Protein AF-A0A821YAV3-F1 (afdb_monomer_lite)

Secondary structure (DSSP, 8-state):
----EE---SS--EEEE-SS----B-TTSSBS-S----SEEEEEEEEEE-SS-EEEEEEESS-SS--EEEEEEEEEETTEEEEEEESSSS--TT--TT--SGGGTEEEEEEEE--GGGS---------S--TT----S--------------HHHHHHHHHHHHHH-

pLDDT: mean 75.92, std 14.51, range [42.0, 94.69]

Radius of gyration: 27.32 Å; chains: 1; bounding box: 68×68×50 Å

Sequence (167 aa):
MVSQWTICGDQTKSMFADREYCRQLDPYGTPIGVYEQPDYIYQCAGYWREDSRSYLITYDRDDPYINFKCWVYERIDLFKIYLSRSAGSFCGFNQTSQSYEAQDGADLKIELDEAERIHDDCPIRYDDGKNPWQIVDEFLFYYASARQIMPSLFLYIFLIILFLIFF

Foldseek 3Di:
DDWDWDDDDPPDQKIFGAPDFDFCADPVRHGPDPDGDGPFIWGWPDWDDDPVWIKTWTAGPPDPPARIKIWIKDDPDPFKIKIFIFPHNDQFPQDHSPDCDVVSRTPDMDIGGHPVPPPPPDDPPDDPCPDVPDDDDDDDDPPPPPDPPPPPVVVVVVVVVVVVVVD

Structure (mmCIF, N/CA/C/O backbone):
data_AF-A0A821YAV3-F1
#
_entry.id   AF-A0A821YAV3-F1
#
loop_
_atom_site.group_PDB
_atom_site.id
_atom_site.type_symbol
_atom_site.label_atom_id
_atom_site.label_alt_id
_atom_site.label_comp_id
_atom_site.label_asym_id
_atom_site.label_entity_id
_atom_site.label_seq_id
_atom_site.pdbx_PDB_ins_code
_atom_site.Cartn_x
_atom_site.Cartn_y
_atom_site.Cartn_z
_atom_site.occupancy
_atom_site.B_iso_or_equiv
_atom_site.auth_seq_id
_atom_site.auth_comp_id
_atom_site.auth_asym_id
_atom_site.auth_atom_id
_atom_site.pdbx_PDB_model_num
ATOM 1 N N . MET A 1 1 ? 10.852 -7.479 -13.284 1.00 42.00 1 MET A N 1
ATOM 2 C CA . MET A 1 1 ? 9.393 -7.652 -13.152 1.00 42.00 1 MET A CA 1
ATOM 3 C C . MET A 1 1 ? 8.839 -6.336 -12.655 1.00 42.00 1 MET A C 1
ATOM 5 O O . MET A 1 1 ? 9.424 -5.775 -11.740 1.00 42.00 1 MET A O 1
ATOM 9 N N . VAL A 1 2 ? 7.823 -5.803 -13.327 1.00 53.97 2 VAL A N 1
ATOM 10 C CA . VAL A 1 2 ? 7.137 -4.564 -12.937 1.00 53.97 2 VAL A CA 1
ATOM 11 C C . VAL A 1 2 ? 5.750 -5.001 -12.491 1.00 53.97 2 VAL A C 1
ATOM 13 O O . VAL A 1 2 ? 5.094 -5.718 -13.238 1.00 53.97 2 VAL A O 1
ATOM 16 N N . SER A 1 3 ? 5.343 -4.672 -11.271 1.00 53.88 3 SER A N 1
ATOM 17 C CA . SER A 1 3 ? 3.960 -4.845 -10.828 1.00 53.88 3 SER A CA 1
ATOM 18 C C . SER A 1 3 ? 3.151 -3.631 -11.282 1.00 53.88 3 SER A C 1
ATOM 20 O O . SER A 1 3 ? 3.655 -2.506 -11.280 1.00 53.88 3 SER A O 1
ATOM 22 N N . GLN A 1 4 ? 1.908 -3.850 -11.708 1.00 61.16 4 GLN A N 1
ATOM 23 C CA . GLN A 1 4 ? 1.009 -2.774 -12.116 1.00 61.16 4 GLN A CA 1
ATOM 24 C C . GLN A 1 4 ? -0.171 -2.707 -11.152 1.00 61.16 4 GLN A C 1
ATOM 26 O O . GLN A 1 4 ? -0.830 -3.707 -10.875 1.00 61.16 4 GLN A O 1
ATOM 31 N N . TRP A 1 5 ? -0.440 -1.499 -10.662 1.00 67.25 5 TRP A N 1
ATOM 32 C CA . TRP A 1 5 ? -1.607 -1.191 -9.849 1.00 67.25 5 TRP A CA 1
ATOM 33 C C . TRP A 1 5 ? -2.440 -0.134 -10.559 1.00 67.25 5 TRP A C 1
ATOM 35 O O . TRP A 1 5 ? -1.924 0.908 -10.960 1.00 67.25 5 TRP A O 1
ATOM 45 N N . THR A 1 6 ? -3.731 -0.389 -10.744 1.00 66.81 6 THR A N 1
ATOM 46 C CA . THR A 1 6 ? -4.653 0.581 -11.351 1.00 66.81 6 THR A CA 1
ATOM 47 C C . THR A 1 6 ? -5.817 0.799 -10.405 1.00 66.81 6 THR A C 1
ATOM 49 O O . THR A 1 6 ? -6.474 -0.160 -10.003 1.00 66.81 6 THR A O 1
ATOM 52 N N . ILE A 1 7 ? -6.036 2.055 -10.011 1.00 68.12 7 ILE A N 1
ATOM 53 C CA . ILE A 1 7 ? -7.021 2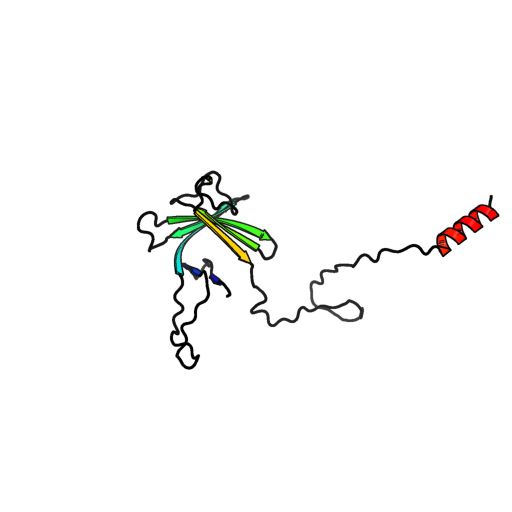.420 -8.995 1.00 68.12 7 ILE A CA 1
ATOM 54 C C . ILE A 1 7 ? -8.362 2.822 -9.611 1.00 68.12 7 ILE A C 1
ATOM 56 O O . ILE A 1 7 ? -8.473 3.185 -10.785 1.00 68.12 7 ILE A O 1
ATOM 60 N N . CYS A 1 8 ? -9.380 2.768 -8.762 1.00 63.91 8 CYS A N 1
ATOM 61 C CA . CYS A 1 8 ? -10.712 3.285 -9.004 1.00 63.91 8 CYS A CA 1
ATOM 62 C C . CYS A 1 8 ? -10.665 4.769 -9.400 1.00 63.91 8 CYS A C 1
ATOM 64 O O . CYS A 1 8 ? -10.237 5.604 -8.603 1.00 63.91 8 CYS A O 1
ATOM 66 N N . GLY A 1 9 ? -11.128 5.097 -10.601 1.00 62.41 9 GLY A N 1
ATOM 67 C CA . GLY A 1 9 ? -11.425 6.463 -11.031 1.00 62.41 9 GLY A CA 1
ATOM 68 C C . GLY A 1 9 ? -12.926 6.646 -11.247 1.00 62.41 9 GLY A C 1
ATOM 69 O O . GLY A 1 9 ? -13.706 5.708 -11.086 1.00 62.41 9 GLY A O 1
ATOM 70 N N . ASP A 1 10 ? -13.350 7.831 -11.688 1.00 59.81 10 ASP A N 1
ATOM 71 C CA . ASP A 1 10 ? -14.774 8.094 -11.970 1.00 59.81 10 ASP A CA 1
ATOM 72 C C . ASP A 1 10 ? -15.345 7.163 -13.056 1.00 59.81 10 ASP A C 1
ATOM 74 O O . ASP A 1 10 ? -16.536 6.847 -13.070 1.00 59.81 10 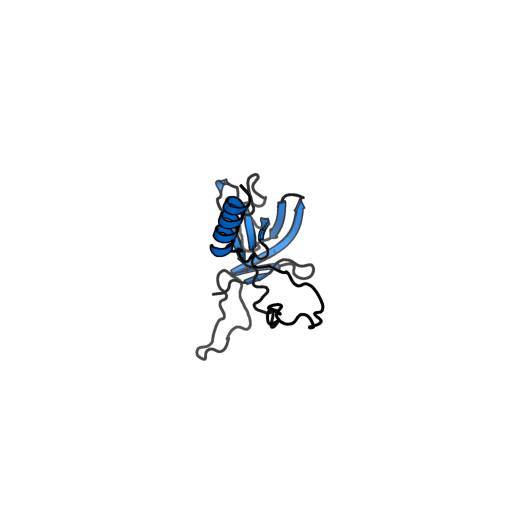ASP A O 1
ATOM 78 N N . GLN A 1 11 ? -14.482 6.700 -13.967 1.00 56.06 11 GLN A N 1
ATOM 79 C CA . GLN A 1 11 ? -14.843 5.809 -15.072 1.00 56.06 11 GLN A CA 1
ATOM 80 C C . GLN A 1 11 ? -14.528 4.332 -14.787 1.00 56.06 11 GLN A C 1
ATOM 82 O O . GLN A 1 11 ? -15.240 3.449 -15.267 1.00 56.06 11 GLN A O 1
ATOM 87 N N . THR A 1 12 ? -13.488 4.042 -14.000 1.00 60.91 12 THR A N 1
ATOM 88 C CA . THR A 1 12 ? -13.037 2.679 -13.690 1.00 60.91 12 THR A CA 1
ATOM 89 C C . THR A 1 12 ? -13.529 2.257 -12.310 1.00 60.91 12 THR A C 1
ATOM 91 O O . THR A 1 12 ? -13.035 2.699 -11.280 1.00 60.91 12 THR A O 1
ATOM 94 N N . LYS A 1 13 ? -14.509 1.347 -12.278 1.00 75.25 13 LYS A N 1
ATOM 95 C CA . LYS A 1 13 ? -15.062 0.785 -11.030 1.00 75.25 13 LYS A CA 1
ATOM 96 C C . LYS A 1 13 ? -14.345 -0.481 -10.566 1.00 75.25 13 LYS A C 1
ATOM 98 O O . LYS A 1 13 ? -14.895 -1.230 -9.762 1.00 75.25 13 LYS A O 1
ATOM 103 N N . SER A 1 14 ? -13.164 -0.760 -11.097 1.00 80.62 14 SER A N 1
ATOM 104 C CA . SER A 1 14 ? -12.379 -1.940 -10.756 1.00 80.62 14 SER A CA 1
ATOM 105 C C . SER A 1 14 ? -10.934 -1.559 -10.499 1.00 80.62 14 SER A C 1
ATOM 107 O O . SER A 1 14 ? 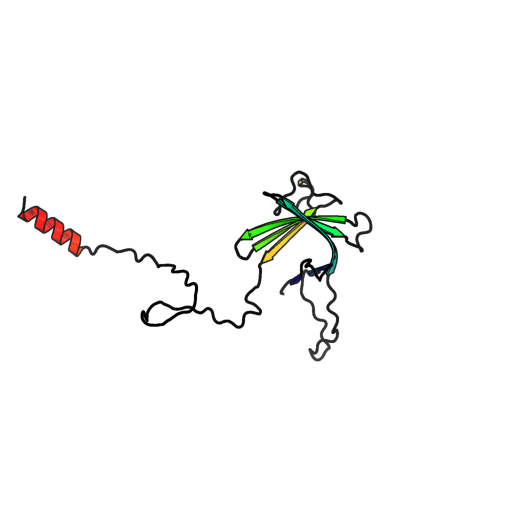-10.375 -0.699 -11.176 1.00 80.62 14 SER A O 1
ATOM 109 N N . MET A 1 15 ? -10.353 -2.235 -9.524 1.00 82.19 15 MET A N 1
ATOM 110 C CA . MET A 1 15 ? -8.966 -2.151 -9.131 1.00 82.19 15 MET A CA 1
ATOM 111 C C . MET A 1 15 ? -8.308 -3.498 -9.411 1.00 82.19 15 MET A C 1
ATOM 113 O O . MET A 1 15 ? -8.817 -4.543 -9.003 1.00 82.19 15 MET A O 1
ATOM 117 N N . PHE A 1 16 ? -7.184 -3.455 -10.117 1.00 84.00 16 PHE A N 1
ATOM 118 C CA . PHE A 1 16 ? -6.430 -4.639 -10.515 1.00 84.00 16 PHE A CA 1
ATOM 119 C C . PHE A 1 16 ? -5.121 -4.681 -9.741 1.00 84.00 16 PHE A C 1
ATOM 121 O O . PHE A 1 16 ? -4.400 -3.680 -9.695 1.00 84.00 16 PHE A O 1
ATOM 128 N N . ALA A 1 17 ? -4.839 -5.832 -9.136 1.00 79.19 17 ALA A N 1
ATOM 129 C CA . ALA A 1 17 ? -3.589 -6.085 -8.444 1.00 79.19 17 ALA A CA 1
ATOM 130 C C . ALA A 1 17 ? -2.902 -7.294 -9.065 1.00 79.19 17 ALA A C 1
ATOM 132 O O . ALA A 1 17 ? -3.473 -8.384 -9.096 1.00 79.19 17 ALA A O 1
ATOM 133 N N . ASP A 1 18 ? -1.676 -7.080 -9.522 1.00 76.12 18 ASP A N 1
ATOM 134 C CA . ASP A 1 18 ? -0.833 -8.111 -10.109 1.00 76.12 18 ASP A CA 1
ATOM 135 C C . ASP A 1 18 ? 0.525 -8.112 -9.398 1.00 76.12 18 ASP A C 1
ATOM 137 O O . ASP A 1 18 ? 1.158 -7.060 -9.238 1.00 76.12 18 ASP A O 1
ATOM 141 N N . ARG A 1 19 ? 0.956 -9.285 -8.920 1.00 66.69 19 ARG A N 1
ATOM 142 C CA . ARG A 1 19 ? 2.266 -9.433 -8.279 1.00 66.69 19 ARG A CA 1
ATOM 143 C C . ARG A 1 19 ? 3.388 -9.330 -9.311 1.00 66.69 19 ARG A C 1
ATOM 145 O O . ARG A 1 19 ? 4.427 -8.740 -9.014 1.00 66.69 19 ARG A O 1
ATOM 152 N N . GLU A 1 20 ? 3.191 -9.897 -10.498 1.00 66.19 20 GLU A N 1
ATOM 153 C CA . GLU A 1 20 ? 4.192 -9.971 -11.559 1.00 66.19 20 GLU A CA 1
ATOM 154 C C . GLU A 1 20 ? 3.529 -9.835 -12.929 1.00 66.19 20 GLU A C 1
ATOM 156 O O . GLU A 1 20 ? 2.829 -10.739 -13.369 1.00 66.19 20 GLU A O 1
ATOM 161 N N . TYR A 1 21 ? 3.861 -8.770 -13.666 1.00 63.41 21 TYR A N 1
ATOM 162 C CA . TYR A 1 21 ? 3.380 -8.601 -15.036 1.00 63.41 21 TYR A CA 1
ATOM 163 C C . TYR A 1 21 ? 3.838 -9.751 -15.946 1.00 63.41 21 TYR A C 1
ATOM 165 O O . TYR A 1 21 ? 4.988 -9.793 -16.406 1.00 63.41 21 TYR A O 1
ATOM 173 N N . CYS A 1 22 ? 2.922 -10.681 -16.218 1.00 57.75 22 CYS A N 1
ATOM 174 C CA . CYS A 1 22 ? 3.161 -11.861 -17.037 1.00 57.75 22 CYS A CA 1
ATOM 175 C C . CYS A 1 22 ? 2.419 -11.747 -18.372 1.00 57.75 22 CYS A C 1
ATOM 177 O O . CYS A 1 22 ? 1.207 -11.933 -18.449 1.00 57.75 22 CYS A O 1
ATOM 179 N N . ARG A 1 23 ? 3.158 -11.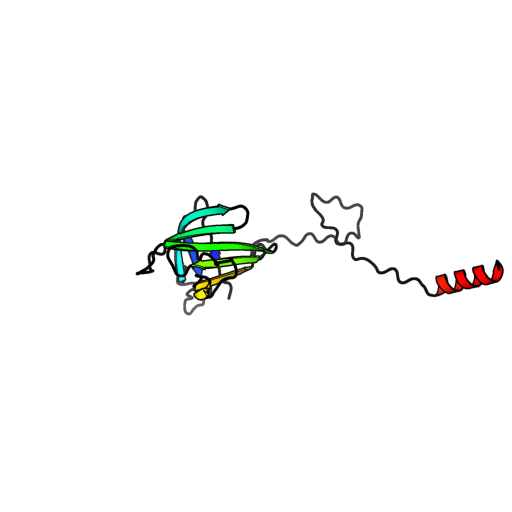516 -19.467 1.00 59.19 23 ARG A N 1
ATOM 180 C CA . ARG A 1 23 ? 2.623 -11.745 -20.819 1.00 59.19 23 ARG A CA 1
ATOM 181 C C . ARG A 1 23 ? 2.827 -13.197 -21.205 1.00 59.19 23 ARG A C 1
ATOM 183 O O . ARG A 1 23 ? 3.948 -13.701 -21.163 1.00 59.19 23 ARG A O 1
ATOM 190 N N . GLN A 1 24 ? 1.766 -13.846 -21.663 1.00 61.94 24 GLN A N 1
ATOM 191 C CA . GLN A 1 24 ? 1.905 -15.126 -22.338 1.00 61.94 24 GLN A CA 1
ATOM 192 C C . GLN A 1 24 ? 2.528 -14.888 -23.722 1.00 61.94 24 GLN A C 1
ATOM 194 O O . GLN A 1 24 ? 2.000 -14.112 -24.523 1.00 61.94 24 GLN A O 1
ATOM 199 N N . LEU A 1 25 ? 3.663 -15.536 -23.992 1.00 66.31 25 LEU A N 1
ATOM 200 C CA . LEU A 1 25 ? 4.384 -15.463 -25.263 1.00 66.31 25 LEU A CA 1
ATOM 201 C C . LEU A 1 25 ? 4.259 -16.797 -26.010 1.00 66.31 25 LEU A C 1
ATOM 203 O O . LEU A 1 25 ? 4.383 -17.863 -25.412 1.00 66.31 25 LEU A O 1
ATOM 207 N N . ASP A 1 26 ? 4.036 -16.728 -27.317 1.00 71.31 26 ASP A N 1
ATOM 208 C CA . ASP A 1 26 ? 4.184 -17.839 -28.251 1.00 71.31 26 ASP A CA 1
ATOM 209 C C . ASP A 1 26 ? 5.625 -18.369 -28.212 1.00 71.31 26 ASP A C 1
ATOM 211 O O . ASP A 1 26 ? 6.552 -17.626 -27.866 1.00 71.31 26 ASP A O 1
ATOM 215 N N . PRO A 1 27 ? 5.875 -19.597 -28.704 1.00 79.19 27 PRO A N 1
ATOM 216 C CA . PRO A 1 27 ? 7.228 -20.121 -28.920 1.00 79.19 27 PRO A CA 1
ATOM 217 C C . PRO A 1 27 ? 8.131 -19.220 -29.786 1.00 79.19 27 PRO A C 1
ATOM 219 O O . PRO A 1 27 ? 9.351 -19.361 -29.762 1.00 79.19 27 PRO A O 1
ATOM 222 N N . TYR A 1 28 ? 7.543 -18.289 -30.544 1.00 82.12 28 TYR A N 1
ATOM 223 C CA . TYR A 1 28 ? 8.228 -17.300 -31.380 1.00 82.12 28 TYR A CA 1
ATOM 224 C C . TYR A 1 28 ? 8.463 -15.946 -30.681 1.00 82.12 28 TYR A C 1
ATOM 226 O O . TYR A 1 28 ? 8.920 -15.000 -31.317 1.00 82.12 28 TYR A O 1
ATOM 234 N N . GLY A 1 29 ? 8.125 -15.817 -29.393 1.00 68.56 29 GLY A N 1
ATOM 235 C CA . GLY A 1 29 ? 8.263 -14.572 -28.626 1.00 68.56 29 GLY A CA 1
ATOM 236 C C . GLY A 1 29 ? 7.216 -13.502 -28.959 1.00 68.56 29 GLY A C 1
ATOM 237 O O . GLY A 1 29 ? 7.337 -12.363 -28.517 1.00 68.56 29 GLY A O 1
ATOM 238 N N . THR A 1 30 ? 6.191 -13.846 -29.741 1.00 75.44 30 THR A N 1
ATOM 239 C CA . THR A 1 30 ? 5.032 -12.980 -30.006 1.00 75.44 30 THR A CA 1
ATOM 240 C C . THR A 1 30 ? 4.021 -13.137 -28.867 1.00 75.44 30 THR A C 1
ATOM 242 O O . TH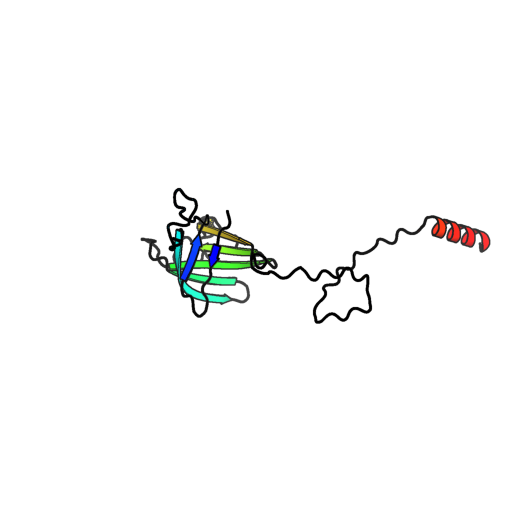R A 1 30 ? 3.832 -14.252 -28.406 1.00 75.44 30 THR A O 1
ATOM 245 N N . PRO A 1 31 ? 3.367 -12.087 -28.356 1.00 65.44 31 PRO A N 1
ATOM 246 C CA . PRO A 1 31 ? 2.328 -12.265 -27.341 1.00 65.44 31 PRO 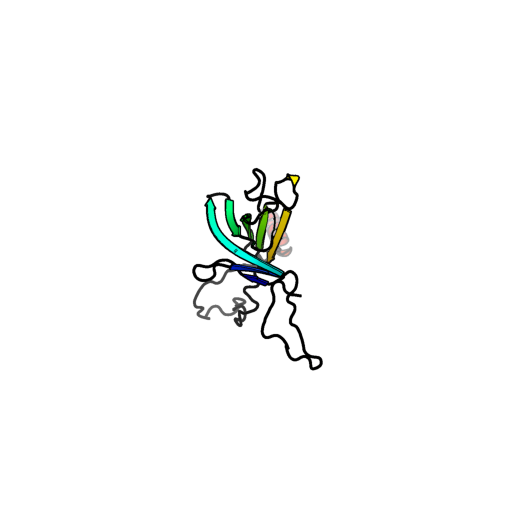A CA 1
ATOM 247 C C . PRO A 1 31 ? 1.137 -13.067 -27.902 1.00 65.44 31 PRO A C 1
ATOM 249 O O . PRO A 1 31 ? 0.513 -12.640 -28.870 1.00 65.44 31 PRO A O 1
ATOM 252 N N . ILE A 1 32 ? 0.833 -14.221 -27.291 1.00 66.50 32 ILE A N 1
ATOM 253 C CA . ILE A 1 32 ? -0.294 -15.112 -27.664 1.00 66.50 32 ILE A CA 1
ATOM 254 C C . ILE A 1 32 ? -1.628 -14.614 -27.144 1.00 66.50 32 ILE A C 1
ATOM 256 O O . ILE A 1 32 ? -2.668 -14.803 -27.773 1.00 66.50 32 ILE A O 1
ATOM 260 N N . GLY A 1 33 ? -1.597 -13.999 -25.967 1.00 56.38 33 GLY A N 1
ATOM 261 C CA . GLY A 1 33 ? -2.768 -13.450 -25.315 1.00 56.38 33 GLY A CA 1
ATOM 262 C C . GLY A 1 33 ? -2.770 -11.940 -25.454 1.00 56.38 33 GLY A C 1
ATOM 263 O O . GLY A 1 33 ? -1.929 -11.266 -24.872 1.00 56.38 33 GLY A O 1
ATOM 264 N N . VAL A 1 34 ? -3.760 -11.405 -26.168 1.00 56.59 34 VAL A N 1
ATOM 265 C CA . VAL A 1 34 ? -4.177 -9.996 -26.029 1.00 56.59 34 VAL A CA 1
ATOM 266 C C . VAL A 1 34 ? -4.778 -9.748 -24.631 1.00 56.59 34 VAL A C 1
ATOM 268 O O . VAL A 1 34 ? -4.945 -8.607 -24.216 1.00 56.59 34 VAL A O 1
ATOM 271 N N . TYR A 1 35 ? -5.104 -10.814 -23.894 1.00 55.44 35 TYR A N 1
ATOM 272 C CA . TYR A 1 35 ? -5.746 -10.746 -22.590 1.00 55.44 35 TYR A CA 1
ATOM 273 C C . TYR A 1 35 ? -4.717 -10.889 -21.470 1.00 55.44 35 TYR A C 1
ATOM 275 O O . TYR A 1 35 ? -4.215 -11.978 -21.196 1.00 55.44 35 TYR A O 1
ATOM 283 N N . GLU A 1 36 ? -4.422 -9.761 -20.835 1.00 66.00 36 GLU A N 1
ATOM 284 C CA . GLU A 1 36 ? -3.772 -9.692 -19.531 1.00 66.00 36 GLU A CA 1
ATOM 285 C C . GLU A 1 36 ? -4.763 -10.228 -18.485 1.00 66.00 36 GLU A C 1
ATOM 287 O O . GLU A 1 36 ? -5.903 -9.760 -18.413 1.00 66.00 36 GLU A O 1
ATOM 292 N N . GLN A 1 37 ? -4.363 -11.242 -17.713 1.00 70.56 37 GLN A N 1
ATOM 293 C CA . GLN A 1 37 ? -5.189 -11.783 -16.636 1.00 70.56 37 GLN A CA 1
ATOM 294 C C . GLN A 1 37 ? -4.589 -11.351 -15.292 1.00 70.56 37 GLN A C 1
ATOM 296 O O . GLN A 1 37 ? -3.545 -11.879 -14.921 1.00 70.56 37 GLN A O 1
ATOM 301 N N . PRO A 1 38 ? -5.205 -10.389 -14.583 1.00 76.38 38 PRO A N 1
ATOM 302 C CA . PRO A 1 38 ? -4.714 -9.941 -13.284 1.00 76.38 38 PRO A CA 1
ATOM 303 C C . PRO A 1 38 ? -4.944 -11.011 -12.209 1.00 76.38 38 PRO A C 1
ATOM 305 O O . PRO A 1 38 ? -5.943 -11.732 -12.258 1.00 76.38 38 PRO A O 1
ATOM 308 N N . ASP A 1 39 ? -4.057 -11.063 -11.213 1.00 79.38 39 ASP A N 1
ATOM 309 C CA . ASP A 1 39 ? -4.164 -12.000 -10.086 1.00 79.38 39 ASP A CA 1
ATOM 310 C C . ASP A 1 39 ? -5.391 -11.717 -9.209 1.00 79.38 39 ASP A C 1
ATOM 312 O O . ASP A 1 39 ? -6.070 -12.642 -8.766 1.00 79.38 39 ASP A O 1
ATOM 316 N N . TYR A 1 40 ? -5.679 -10.437 -8.951 1.00 83.38 40 TYR A N 1
ATOM 317 C CA . TYR A 1 40 ? -6.838 -10.023 -8.165 1.00 83.38 40 TYR A CA 1
ATOM 318 C C . TYR A 1 40 ? -7.620 -8.912 -8.856 1.00 83.38 40 TYR A C 1
ATOM 320 O O . TYR A 1 40 ? -7.055 -7.919 -9.331 1.00 83.38 40 TYR A O 1
ATOM 328 N N . ILE A 1 41 ? -8.946 -9.062 -8.840 1.00 86.94 41 ILE A N 1
ATOM 329 C CA . ILE A 1 41 ? -9.896 -8.096 -9.386 1.00 86.94 41 ILE A CA 1
ATOM 330 C C . ILE A 1 41 ? -10.824 -7.642 -8.267 1.00 86.94 41 ILE A C 1
ATOM 332 O O . ILE A 1 41 ? -11.762 -8.332 -7.875 1.00 86.94 41 ILE A O 1
ATOM 336 N N . TYR A 1 42 ? -10.596 -6.427 -7.796 1.00 88.25 42 TYR A N 1
ATOM 337 C CA . TYR A 1 42 ? -11.429 -5.797 -6.788 1.00 88.25 42 TYR A CA 1
ATOM 338 C C . TYR A 1 42 ? -12.413 -4.842 -7.455 1.00 88.25 42 TYR A C 1
ATOM 340 O O . TYR A 1 42 ? -12.032 -4.014 -8.275 1.00 88.25 42 TYR A O 1
ATOM 348 N N . GLN A 1 43 ? -13.690 -4.905 -7.102 1.00 89.38 43 GLN A N 1
ATOM 349 C CA . GLN A 1 43 ? -14.672 -3.904 -7.512 1.00 89.38 43 GLN A CA 1
ATOM 350 C C . GLN A 1 43 ? -14.689 -2.752 -6.511 1.00 89.38 43 GLN A C 1
ATOM 352 O O . GLN A 1 43 ? -14.701 -2.953 -5.304 1.00 89.38 43 GLN A O 1
ATOM 357 N N . CYS A 1 44 ? -14.698 -1.524 -6.995 1.00 86.88 44 CYS A N 1
ATOM 358 C CA . CYS A 1 44 ? -14.671 -0.332 -6.164 1.00 86.88 44 CYS A CA 1
ATOM 359 C C . CYS A 1 44 ? -16.071 -0.058 -5.613 1.00 86.88 44 CYS A C 1
ATOM 361 O O . CYS A 1 44 ? -16.995 0.205 -6.383 1.00 86.88 44 CYS A O 1
ATOM 363 N N . ALA A 1 45 ? -16.234 -0.119 -4.291 1.00 86.50 45 ALA A N 1
ATOM 364 C CA . ALA A 1 45 ? -17.513 0.156 -3.640 1.00 86.50 45 ALA A CA 1
ATOM 365 C C . ALA A 1 45 ? -17.627 1.629 -3.222 1.00 86.50 45 ALA A C 1
ATOM 367 O O . ALA A 1 45 ? -18.684 2.238 -3.368 1.00 86.50 45 ALA A O 1
ATOM 368 N N . GLY A 1 46 ? -16.532 2.213 -2.738 1.00 83.69 46 GLY A N 1
ATOM 369 C CA . GLY A 1 46 ? -16.472 3.621 -2.364 1.00 83.69 46 GLY A CA 1
ATOM 370 C C . GLY A 1 46 ? -15.145 3.977 -1.713 1.00 83.69 46 GLY A C 1
ATOM 371 O O . GLY A 1 46 ? -14.369 3.100 -1.348 1.00 83.69 46 GLY A O 1
ATOM 372 N N . TYR A 1 47 ? -14.884 5.266 -1.557 1.00 86.19 47 TYR A N 1
ATOM 373 C CA . TYR A 1 47 ? -13.730 5.769 -0.822 1.00 86.19 47 TYR A CA 1
ATOM 374 C C . TYR A 1 47 ? -14.181 6.883 0.120 1.00 86.19 47 TYR A C 1
ATOM 376 O O . TYR A 1 47 ? -15.177 7.564 -0.128 1.00 86.19 47 TYR A O 1
ATOM 384 N N . TRP A 1 48 ? -13.450 7.058 1.213 1.00 83.31 48 TRP A N 1
ATOM 385 C CA . TRP A 1 48 ? -13.695 8.095 2.203 1.00 83.31 48 TRP A CA 1
ATOM 386 C C . TRP A 1 48 ? -12.370 8.694 2.652 1.00 83.31 48 TRP A C 1
ATOM 388 O O . TRP A 1 48 ? -11.411 7.972 2.912 1.00 83.31 48 TRP A O 1
ATOM 398 N N . ARG A 1 49 ? -12.309 10.020 2.747 1.00 82.06 49 ARG A N 1
ATOM 399 C CA . ARG A 1 49 ? -11.124 10.739 3.214 1.00 82.06 49 ARG A CA 1
ATOM 400 C C . ARG A 1 49 ? -11.490 11.481 4.491 1.00 82.06 49 ARG A C 1
ATOM 402 O O . ARG A 1 49 ? -12.262 12.431 4.442 1.00 82.06 49 ARG A O 1
ATOM 409 N N . GLU A 1 50 ? -10.955 11.020 5.611 1.00 73.44 50 GLU A N 1
ATOM 410 C CA . GLU A 1 50 ? -10.925 11.757 6.874 1.00 73.44 50 GLU A CA 1
ATOM 411 C C . GLU A 1 50 ? -9.628 12.568 6.964 1.00 73.44 50 GLU A C 1
ATOM 413 O O . GLU A 1 50 ? -8.631 12.226 6.327 1.00 73.44 50 GLU A O 1
ATOM 418 N N . ASP A 1 51 ? -9.623 13.626 7.779 1.00 71.06 51 ASP A N 1
ATOM 419 C CA . ASP A 1 51 ? -8.494 14.565 7.893 1.00 71.06 51 ASP A CA 1
ATOM 420 C C . ASP A 1 51 ? -7.142 13.883 8.180 1.00 71.06 51 ASP A C 1
ATOM 422 O O . ASP A 1 51 ? -6.099 14.389 7.771 1.00 71.06 51 ASP A O 1
ATOM 426 N N . SER A 1 52 ? -7.141 12.728 8.857 1.00 73.81 52 SER A N 1
ATOM 427 C CA . SER A 1 52 ? -5.926 11.981 9.215 1.00 73.81 52 SER A CA 1
ATOM 428 C C . SER A 1 52 ? -5.786 10.610 8.548 1.00 73.81 52 SER A C 1
ATOM 430 O O . SER A 1 52 ? -4.716 10.010 8.632 1.00 73.81 52 SER A O 1
ATOM 432 N N . ARG A 1 53 ? -6.841 10.076 7.918 1.00 79.50 53 ARG A N 1
ATOM 433 C CA . ARG A 1 53 ? -6.859 8.711 7.365 1.00 79.50 53 ARG A CA 1
ATOM 434 C C . ARG A 1 53 ? -7.711 8.645 6.108 1.00 79.50 53 ARG A C 1
ATOM 436 O O . ARG A 1 53 ? -8.800 9.206 6.053 1.00 79.50 53 ARG A O 1
ATOM 443 N N . SER A 1 54 ? -7.231 7.917 5.106 1.00 88.81 54 SER A N 1
ATOM 444 C CA . SER A 1 54 ? -8.000 7.652 3.890 1.00 88.81 54 SER A CA 1
ATOM 445 C C . SER A 1 54 ? -8.351 6.173 3.794 1.00 88.81 54 SER A C 1
ATOM 447 O O . SER A 1 54 ? -7.500 5.304 3.994 1.00 88.81 54 SER A O 1
ATOM 449 N N . TYR A 1 55 ? -9.618 5.906 3.495 1.00 89.81 55 TYR A N 1
ATOM 450 C CA . TYR A 1 55 ? -10.192 4.574 3.399 1.00 89.81 55 TYR A CA 1
ATOM 451 C C . TYR A 1 55 ? -10.696 4.320 1.982 1.00 89.81 55 TYR A C 1
ATOM 453 O O . TYR A 1 55 ? -11.349 5.168 1.373 1.00 89.81 55 TYR A O 1
ATOM 461 N N . LEU A 1 56 ? -10.433 3.128 1.467 1.00 88.19 56 LEU A N 1
ATOM 462 C CA . LEU A 1 56 ? -10.971 2.623 0.213 1.00 88.19 56 LEU A CA 1
ATOM 463 C C . LEU A 1 56 ? -11.688 1.309 0.511 1.00 88.19 56 LEU A C 1
ATOM 465 O O . LEU A 1 56 ? -11.126 0.409 1.123 1.00 88.19 56 LEU A O 1
ATOM 469 N N . ILE A 1 57 ? -12.940 1.196 0.090 1.00 90.00 57 ILE A N 1
ATOM 470 C CA . ILE A 1 57 ? -13.737 -0.014 0.249 1.00 90.00 57 ILE A CA 1
ATOM 471 C C . ILE A 1 57 ? -13.849 -0.690 -1.106 1.00 90.00 57 ILE A C 1
ATOM 473 O O . ILE A 1 57 ? -14.319 -0.099 -2.085 1.00 90.00 57 ILE A O 1
ATOM 477 N N . THR A 1 58 ? -13.446 -1.952 -1.146 1.00 91.56 58 THR A N 1
ATOM 478 C CA . THR A 1 58 ? -13.547 -2.784 -2.336 1.00 91.56 58 THR A CA 1
ATOM 479 C C . THR A 1 58 ? -14.419 -4.004 -2.093 1.00 91.56 58 THR A C 1
ATOM 481 O O . THR A 1 58 ? -14.665 -4.398 -0.958 1.00 91.56 58 THR A O 1
ATOM 484 N N . TYR A 1 59 ? -14.876 -4.610 -3.177 1.00 90.81 59 TYR A N 1
ATOM 485 C CA . TYR A 1 59 ? -15.660 -5.825 -3.213 1.00 90.81 59 TYR A CA 1
ATOM 486 C C . TYR A 1 59 ? -14.920 -6.860 -4.062 1.00 90.81 59 TYR A C 1
ATOM 488 O O . TYR A 1 59 ? -14.765 -6.697 -5.271 1.00 90.81 59 TYR A O 1
ATOM 496 N N . ASP A 1 60 ? -14.416 -7.887 -3.404 1.00 90.94 60 ASP A N 1
ATOM 497 C CA . ASP A 1 60 ? -13.826 -9.070 -4.003 1.00 90.94 60 ASP A CA 1
ATOM 498 C C . ASP A 1 60 ? -14.939 -10.085 -4.293 1.00 90.94 60 ASP A C 1
ATOM 500 O O . ASP A 1 60 ? -15.744 -10.414 -3.419 1.00 90.94 60 ASP A O 1
ATOM 504 N N . ARG A 1 61 ? -15.020 -10.535 -5.546 1.00 87.81 61 ARG A N 1
ATOM 505 C CA . ARG A 1 61 ? -16.012 -11.529 -5.979 1.00 87.81 61 ARG A CA 1
ATOM 506 C C . ARG A 1 61 ? -15.560 -12.957 -5.724 1.00 87.81 61 ARG A C 1
ATOM 508 O O . ARG A 1 61 ? -16.416 -13.839 -5.678 1.00 87.81 61 ARG A O 1
ATOM 515 N N . ASP A 1 62 ? -14.254 -13.158 -5.614 1.00 86.94 62 ASP A N 1
ATOM 516 C CA . ASP A 1 62 ? -13.634 -14.474 -5.568 1.00 86.94 62 ASP A CA 1
ATOM 517 C C . ASP A 1 62 ? -13.369 -14.920 -4.121 1.00 86.94 62 ASP A C 1
ATOM 519 O O . ASP A 1 62 ? -13.191 -16.114 -3.874 1.00 86.94 62 ASP A O 1
ATOM 523 N N . ASP A 1 63 ? -13.414 -13.999 -3.147 1.00 85.25 63 ASP A N 1
ATOM 524 C CA . ASP A 1 63 ? -13.405 -14.335 -1.718 1.00 85.25 63 ASP A CA 1
ATOM 525 C C . ASP A 1 63 ? -14.747 -14.987 -1.310 1.00 85.25 63 ASP A C 1
ATOM 527 O O . ASP A 1 63 ? -15.797 -14.352 -1.411 1.00 85.25 63 ASP A O 1
ATOM 531 N N . PRO A 1 64 ? -14.757 -16.246 -0.831 1.00 84.62 64 PRO A N 1
ATOM 532 C CA . PRO A 1 64 ? -15.990 -16.952 -0.486 1.00 84.62 64 PRO A CA 1
ATOM 533 C C . PRO A 1 64 ? -16.568 -16.581 0.889 1.00 84.62 64 PRO A C 1
ATOM 535 O O . PRO A 1 64 ? -17.705 -16.953 1.186 1.00 84.62 64 PRO A O 1
ATOM 538 N N . TYR A 1 65 ? -15.803 -15.907 1.753 1.00 85.44 65 TYR A N 1
ATOM 539 C CA . TYR A 1 65 ? -16.222 -15.586 3.121 1.00 85.44 65 TYR A CA 1
ATOM 540 C C . TYR A 1 65 ? -16.511 -14.102 3.305 1.00 85.44 65 TYR A C 1
ATOM 542 O O . TYR A 1 65 ? -17.503 -13.736 3.939 1.00 85.44 65 TYR A O 1
ATOM 550 N N . ILE A 1 66 ? -15.620 -13.244 2.808 1.00 87.81 66 ILE A N 1
ATOM 551 C CA . ILE A 1 66 ? -15.623 -11.819 3.125 1.00 87.81 66 ILE A CA 1
ATOM 552 C C . ILE A 1 66 ? -15.443 -11.025 1.839 1.00 87.81 66 ILE A C 1
ATOM 554 O O . ILE A 1 66 ? -14.338 -10.641 1.470 1.00 87.81 66 ILE A O 1
ATOM 558 N N . ASN A 1 67 ? -16.562 -10.729 1.190 1.00 90.38 67 ASN A N 1
ATOM 559 C CA . ASN A 1 67 ? -16.523 -10.074 -0.112 1.00 90.38 67 ASN A CA 1
ATOM 560 C C . ASN A 1 67 ? -16.095 -8.603 -0.007 1.00 90.38 67 ASN A C 1
ATOM 562 O O . ASN A 1 67 ? -15.379 -8.099 -0.858 1.00 90.38 67 ASN A O 1
ATOM 566 N N . PHE A 1 68 ? -16.522 -7.873 1.026 1.00 92.25 68 PHE A N 1
ATOM 567 C CA . PHE A 1 68 ? -16.090 -6.483 1.206 1.00 92.25 68 PHE A CA 1
ATOM 568 C C . PHE A 1 68 ? -14.742 -6.428 1.916 1.00 92.25 68 PHE A C 1
ATOM 570 O O . PHE A 1 68 ? -14.563 -7.097 2.925 1.00 92.25 68 PHE A O 1
ATOM 577 N N . LYS A 1 69 ? -13.819 -5.599 1.434 1.00 91.44 69 LYS A N 1
ATOM 578 C CA . LYS A 1 69 ? -12.515 -5.354 2.057 1.00 91.44 69 LYS A CA 1
ATOM 579 C C . LYS A 1 69 ? -12.337 -3.866 2.299 1.00 91.44 69 LYS A C 1
ATOM 581 O O . LYS A 1 69 ? -12.654 -3.055 1.426 1.00 91.44 69 LYS A O 1
ATOM 586 N N . CYS A 1 70 ? -11.821 -3.517 3.472 1.00 92.12 70 CYS A N 1
ATOM 587 C CA . CYS A 1 70 ? -11.367 -2.165 3.743 1.00 92.12 70 CYS A CA 1
ATOM 588 C C . CYS A 1 70 ? -9.871 -2.047 3.466 1.00 92.12 70 CYS A C 1
ATOM 590 O O . CYS A 1 70 ? -9.080 -2.914 3.830 1.00 92.12 70 CYS A O 1
ATOM 592 N N . TRP A 1 71 ? -9.490 -0.932 2.865 1.00 92.38 71 TRP A N 1
ATOM 593 C CA . TRP A 1 71 ? -8.117 -0.534 2.643 1.00 92.38 71 TRP A CA 1
ATOM 594 C C . TRP A 1 71 ? -7.867 0.792 3.339 1.00 92.38 71 TRP A C 1
ATOM 596 O O . TRP A 1 71 ? -8.580 1.762 3.094 1.00 92.38 71 TRP A O 1
ATOM 606 N N . VAL A 1 72 ? -6.842 0.848 4.179 1.00 93.62 72 VAL A N 1
ATOM 607 C CA . VAL A 1 72 ? -6.303 2.099 4.712 1.00 93.62 72 VAL A CA 1
ATOM 608 C C . VAL A 1 72 ? -5.114 2.470 3.848 1.00 93.62 72 VAL A C 1
ATOM 610 O O . VAL A 1 72 ? -4.167 1.692 3.751 1.00 93.62 72 VAL A O 1
ATOM 613 N N . TYR A 1 73 ? -5.155 3.634 3.210 1.00 90.88 73 TYR A N 1
ATOM 614 C CA . TYR A 1 73 ? -4.083 4.067 2.323 1.00 90.88 73 TYR A CA 1
ATOM 615 C C . TYR A 1 73 ? -3.573 5.458 2.670 1.00 90.88 73 TYR A C 1
ATOM 617 O O . TYR A 1 73 ? -4.302 6.312 3.175 1.00 90.88 73 TYR A O 1
ATOM 625 N N . GLU A 1 74 ? -2.295 5.675 2.386 1.00 89.88 74 GLU A N 1
ATOM 626 C CA . GLU A 1 74 ? -1.601 6.921 2.675 1.00 89.88 74 GLU A CA 1
ATOM 627 C C . GLU A 1 74 ? -0.465 7.138 1.678 1.00 89.88 74 GLU A C 1
ATOM 629 O O . GLU A 1 74 ? 0.244 6.202 1.301 1.00 89.88 74 GLU A O 1
ATOM 634 N N . ARG A 1 75 ? -0.280 8.392 1.264 1.00 86.69 75 ARG A N 1
ATOM 635 C CA . ARG A 1 75 ? 0.904 8.813 0.517 1.00 86.69 75 ARG A CA 1
ATOM 636 C C . ARG A 1 75 ? 1.994 9.176 1.526 1.00 86.69 75 ARG A C 1
ATOM 638 O O . ARG A 1 75 ? 1.833 10.143 2.262 1.00 86.69 75 ARG A O 1
ATOM 645 N N . ILE A 1 76 ? 3.069 8.393 1.557 1.00 89.44 76 ILE A N 1
ATOM 646 C CA . ILE A 1 76 ? 4.183 8.558 2.505 1.00 89.44 76 ILE A CA 1
ATOM 647 C C . ILE A 1 76 ? 5.230 9.537 1.970 1.00 89.44 76 ILE A C 1
ATOM 649 O O . ILE A 1 76 ? 5.807 10.306 2.733 1.00 89.44 76 ILE A O 1
ATOM 653 N N . ASP A 1 77 ? 5.472 9.506 0.662 1.00 87.12 77 ASP A N 1
ATOM 654 C CA . ASP A 1 77 ? 6.440 10.366 -0.020 1.00 87.12 77 ASP A CA 1
ATOM 655 C C . ASP A 1 77 ? 5.850 10.850 -1.353 1.00 87.12 77 ASP A C 1
ATOM 657 O O . ASP A 1 77 ? 4.767 10.425 -1.757 1.00 87.12 77 ASP A O 1
ATOM 661 N N . LEU A 1 78 ? 6.574 11.709 -2.068 1.00 79.94 78 LEU A N 1
ATOM 662 C CA . LEU A 1 78 ? 6.213 12.203 -3.397 1.00 79.94 78 LEU A CA 1
ATOM 663 C C . LEU A 1 78 ? 5.830 11.076 -4.358 1.00 79.94 78 LEU A C 1
ATOM 665 O O . LEU A 1 78 ? 4.873 11.244 -5.100 1.00 79.94 78 LEU A O 1
ATOM 669 N N . PHE A 1 79 ? 6.513 9.931 -4.285 1.00 82.31 79 PHE A N 1
ATOM 670 C CA . PHE A 1 79 ? 6.313 8.802 -5.199 1.00 82.31 79 PHE A CA 1
ATOM 671 C C . PHE A 1 79 ? 5.904 7.510 -4.492 1.00 82.31 79 PHE A C 1
ATOM 673 O O . PHE A 1 79 ? 5.869 6.467 -5.128 1.00 82.31 79 PHE A O 1
ATOM 680 N N . LYS A 1 80 ? 5.637 7.540 -3.181 1.00 86.81 80 LYS A N 1
ATOM 681 C CA . LYS A 1 80 ? 5.365 6.323 -2.404 1.00 86.81 80 LYS A CA 1
ATOM 682 C C . LYS A 1 80 ? 3.972 6.331 -1.815 1.00 86.81 80 LYS A C 1
ATOM 684 O O . LYS A 1 80 ? 3.628 7.227 -1.039 1.00 86.81 80 LYS A O 1
ATOM 689 N N . ILE A 1 81 ? 3.203 5.292 -2.118 1.00 87.69 81 ILE A N 1
ATOM 690 C CA . ILE A 1 81 ? 1.877 5.061 -1.543 1.00 87.69 81 ILE A CA 1
ATOM 691 C C . ILE A 1 81 ? 1.876 3.721 -0.826 1.00 87.69 81 ILE A C 1
ATOM 693 O O . ILE A 1 81 ? 2.232 2.695 -1.402 1.00 87.69 81 ILE A O 1
ATOM 697 N N . TYR A 1 82 ? 1.435 3.724 0.426 1.00 92.75 82 TYR A N 1
ATOM 698 C CA . TYR A 1 82 ? 1.206 2.503 1.186 1.00 92.75 82 TYR A CA 1
ATOM 699 C C . TYR A 1 82 ? -0.285 2.232 1.302 1.00 92.75 82 TYR A C 1
ATOM 701 O O . TYR A 1 82 ? -1.076 3.142 1.555 1.00 92.75 82 TYR A O 1
ATOM 709 N N . LEU A 1 83 ? -0.656 0.966 1.144 1.00 91.19 83 LEU A N 1
ATOM 710 C CA . LEU A 1 83 ? -2.009 0.478 1.351 1.00 91.19 83 LEU A CA 1
ATOM 711 C C . LEU A 1 83 ? -1.970 -0.730 2.278 1.00 91.19 83 LEU A C 1
ATOM 713 O O . LEU A 1 83 ? -1.197 -1.659 2.066 1.00 91.19 83 LEU A O 1
ATOM 717 N N . SER A 1 84 ? -2.844 -0.742 3.271 1.00 94.56 84 SER A N 1
ATOM 718 C CA . SER A 1 84 ? -3.069 -1.877 4.155 1.00 94.56 84 SER A CA 1
ATOM 719 C C . SER A 1 84 ? -4.487 -2.380 3.958 1.00 94.56 84 SER A C 1
ATOM 721 O O . SER A 1 84 ? -5.432 -1.599 4.064 1.00 94.56 84 SER A O 1
ATOM 723 N N . ARG A 1 85 ? -4.650 -3.672 3.691 1.00 93.00 85 ARG A N 1
ATOM 724 C CA . ARG A 1 85 ? -5.948 -4.337 3.582 1.00 93.00 85 ARG A CA 1
ATOM 725 C C . ARG A 1 85 ? -6.343 -4.941 4.923 1.00 93.00 85 ARG A C 1
ATOM 727 O O . ARG A 1 85 ? -5.508 -5.484 5.644 1.00 93.00 85 ARG A O 1
ATOM 734 N N . SER A 1 86 ? -7.619 -4.815 5.263 1.00 94.00 86 SER A N 1
ATOM 735 C CA . SER A 1 86 ? -8.204 -5.420 6.452 1.00 94.00 86 SER A CA 1
ATOM 736 C C . SER A 1 86 ? -8.404 -6.922 6.273 1.00 94.00 86 SER A C 1
ATOM 738 O O . SER A 1 86 ? -8.873 -7.376 5.228 1.00 94.00 86 SER A O 1
ATOM 740 N N . ALA A 1 87 ? -8.183 -7.690 7.339 1.00 91.75 87 ALA A N 1
ATOM 741 C CA . ALA A 1 87 ? -8.511 -9.118 7.350 1.00 91.75 87 ALA A CA 1
ATOM 742 C C . ALA A 1 87 ? -10.032 -9.378 7.250 1.00 91.75 87 ALA A C 1
ATOM 744 O O . ALA A 1 87 ? -10.467 -10.415 6.749 1.00 91.75 87 ALA A O 1
ATOM 745 N N . GLY A 1 88 ? -10.846 -8.433 7.739 1.00 90.88 88 GLY A N 1
ATOM 746 C CA . GLY A 1 88 ? -12.308 -8.509 7.770 1.00 90.88 88 GLY A CA 1
ATOM 747 C C . GLY A 1 88 ? -13.015 -7.612 6.750 1.00 90.88 88 GLY A C 1
ATOM 748 O O . GLY A 1 88 ? -12.385 -6.996 5.891 1.00 90.88 88 GLY A O 1
ATOM 749 N N . SER A 1 89 ? -14.343 -7.501 6.891 1.00 90.00 89 SER A N 1
ATOM 750 C CA . SER A 1 89 ? -15.192 -6.601 6.089 1.00 90.00 89 SER A CA 1
ATOM 751 C C . SER A 1 89 ? -15.191 -5.144 6.550 1.00 90.00 89 SER A C 1
ATOM 753 O O . SER A 1 89 ? -15.910 -4.313 6.000 1.00 90.00 89 SER A O 1
ATOM 755 N N . PHE A 1 90 ? -14.427 -4.844 7.593 1.00 90.12 90 PHE A N 1
ATOM 756 C CA . PHE A 1 90 ? -14.307 -3.536 8.215 1.00 90.12 90 PHE A CA 1
ATOM 757 C C . PHE A 1 90 ? -12.834 -3.262 8.509 1.00 90.12 90 PHE A C 1
ATOM 759 O O . PHE A 1 90 ? -12.048 -4.192 8.692 1.00 90.12 90 PHE A O 1
ATOM 766 N N . CYS A 1 91 ? -12.467 -1.984 8.556 1.00 90.38 91 CYS A N 1
ATOM 767 C CA . CYS A 1 91 ? -11.108 -1.567 8.875 1.00 90.38 91 CYS A CA 1
ATOM 768 C C . CYS A 1 91 ? -10.794 -1.895 10.340 1.00 90.38 91 CYS A C 1
ATOM 770 O O . CYS A 1 91 ? -11.626 -1.662 11.222 1.00 90.38 91 CYS A O 1
ATOM 772 N N . GLY A 1 92 ? -9.598 -2.413 10.614 1.00 89.88 92 GLY A N 1
ATOM 773 C CA . GLY A 1 92 ? -9.149 -2.639 11.984 1.00 89.88 92 GLY A CA 1
ATOM 774 C C . GLY A 1 92 ? -9.071 -1.321 12.759 1.00 89.88 92 GLY A C 1
ATOM 775 O O . GLY A 1 92 ? -8.706 -0.283 12.212 1.00 89.88 92 GLY A O 1
ATOM 776 N N . PHE A 1 93 ? -9.393 -1.348 14.052 1.00 88.31 93 PHE A N 1
ATOM 777 C CA . PHE A 1 93 ? -9.380 -0.137 14.884 1.00 88.31 93 PHE A CA 1
ATOM 778 C C . PHE A 1 93 ? -7.977 0.500 14.960 1.00 88.31 93 PHE A C 1
ATOM 780 O O . PHE A 1 93 ? -7.820 1.715 14.815 1.00 88.31 93 PHE A O 1
ATOM 787 N N . ASN A 1 94 ? -6.954 -0.345 15.117 1.00 91.56 94 ASN A N 1
ATOM 788 C CA . ASN A 1 94 ? -5.545 0.053 15.152 1.00 91.56 94 ASN A CA 1
ATOM 789 C C . ASN A 1 94 ? -4.858 -0.046 13.782 1.00 91.56 94 ASN A C 1
ATOM 791 O O . ASN A 1 94 ? -3.648 0.150 13.695 1.00 91.56 94 ASN A O 1
ATOM 795 N N . GLN A 1 95 ? -5.608 -0.335 12.717 1.00 93.31 95 GLN A N 1
ATOM 796 C CA . GLN A 1 95 ? -5.040 -0.506 11.390 1.00 93.31 95 GLN A CA 1
ATOM 797 C C . GLN A 1 95 ? -4.518 0.832 10.856 1.00 93.31 95 GLN A C 1
ATOM 799 O O . GLN A 1 95 ? -5.213 1.852 10.870 1.00 93.31 95 GLN A O 1
ATOM 804 N N . THR A 1 96 ? -3.289 0.812 10.351 1.00 93.38 96 THR A N 1
ATOM 805 C CA . THR A 1 96 ? -2.641 1.938 9.669 1.00 93.38 96 THR A CA 1
ATOM 806 C C . THR A 1 96 ? -2.284 1.551 8.238 1.00 93.38 96 THR A C 1
ATOM 808 O O . THR A 1 96 ? -2.325 0.374 7.889 1.00 93.38 96 THR A O 1
ATOM 811 N N . SER A 1 97 ? -1.867 2.517 7.417 1.00 93.00 97 SER A N 1
ATOM 812 C CA . SER A 1 97 ? -1.334 2.270 6.066 1.00 93.00 97 SER A CA 1
ATOM 813 C C . SER A 1 97 ? -0.141 1.295 6.057 1.00 93.00 97 SER A C 1
ATOM 815 O O . SER A 1 97 ? 0.132 0.649 5.047 1.00 93.00 97 SER A O 1
ATOM 817 N N . GLN A 1 98 ? 0.557 1.152 7.190 1.00 94.25 98 GLN A N 1
ATOM 818 C CA . GLN A 1 98 ? 1.723 0.282 7.362 1.00 94.25 98 GLN A CA 1
ATOM 819 C C . GLN A 1 98 ? 1.416 -1.070 8.009 1.00 94.25 98 GLN A C 1
ATOM 821 O O . GLN A 1 98 ? 2.308 -1.916 8.077 1.00 94.25 98 GLN A O 1
ATOM 826 N N . SER A 1 99 ? 0.189 -1.287 8.476 1.00 94.69 99 SER A N 1
ATOM 827 C CA . SER A 1 99 ? -0.191 -2.529 9.141 1.00 94.69 99 SER A CA 1
ATOM 828 C C . SER A 1 99 ? -0.257 -3.684 8.140 1.00 94.69 99 SER A C 1
ATOM 830 O O . SER A 1 99 ? -0.811 -3.547 7.050 1.00 94.69 99 SER A O 1
ATOM 832 N N . TYR A 1 100 ? 0.297 -4.831 8.519 1.00 93.88 100 TYR A N 1
ATOM 833 C CA . TYR A 1 100 ? 0.300 -6.057 7.709 1.00 93.88 100 TYR A CA 1
ATOM 834 C C . TYR A 1 100 ? -0.068 -7.306 8.518 1.00 93.88 100 TYR A C 1
ATOM 836 O O . TYR A 1 100 ? -0.312 -8.361 7.941 1.00 93.88 100 TYR A O 1
ATOM 844 N N . GLU A 1 101 ? -0.099 -7.201 9.848 1.00 93.75 101 GLU A N 1
ATOM 845 C CA . GLU A 1 101 ? -0.393 -8.318 10.738 1.00 93.75 101 GLU A CA 1
ATOM 846 C C . GLU A 1 101 ? -1.861 -8.345 11.164 1.00 93.75 101 GLU A C 1
ATOM 848 O O . GLU A 1 101 ? -2.485 -7.307 11.409 1.00 93.75 101 GLU A O 1
ATOM 853 N N . ALA A 1 102 ? -2.373 -9.558 11.389 1.00 90.69 102 ALA A N 1
ATOM 854 C CA . ALA A 1 102 ? -3.729 -9.777 11.893 1.00 90.69 102 ALA A CA 1
ATOM 855 C C . ALA A 1 102 ? -3.969 -9.136 13.271 1.00 90.69 102 ALA A C 1
ATOM 857 O O . ALA A 1 102 ? -5.107 -8.802 13.596 1.00 90.69 102 ALA A O 1
ATOM 858 N N . GLN A 1 103 ? -2.910 -8.928 14.063 1.00 92.06 103 GLN A N 1
ATOM 859 C CA . GLN A 1 103 ? -2.973 -8.253 15.365 1.00 92.06 103 GLN A CA 1
ATOM 860 C C . GLN A 1 103 ? -3.469 -6.806 15.244 1.00 92.06 103 GLN A C 1
ATOM 862 O O . GLN A 1 103 ? -4.254 -6.347 16.072 1.00 92.06 103 GLN A O 1
ATOM 867 N N . ASP A 1 104 ? -3.073 -6.123 14.170 1.00 92.25 104 ASP A N 1
ATOM 868 C CA . ASP A 1 104 ? -3.503 -4.757 13.862 1.00 92.25 104 ASP A CA 1
ATOM 869 C C . ASP A 1 104 ? -4.862 -4.721 13.138 1.00 92.25 104 ASP A C 1
ATOM 871 O O . ASP A 1 104 ? -5.414 -3.650 12.879 1.00 92.25 104 ASP A O 1
ATOM 875 N N . GLY A 1 105 ? -5.415 -5.891 12.797 1.00 91.56 105 GLY A N 1
ATOM 876 C CA . GLY A 1 105 ? -6.601 -6.041 11.955 1.00 91.56 105 GLY A CA 1
ATOM 877 C C . GLY A 1 105 ? -6.311 -6.010 10.451 1.00 91.56 105 GLY A C 1
ATOM 878 O O . GLY A 1 105 ? -7.254 -5.918 9.662 1.00 91.56 105 GLY A O 1
ATOM 879 N N . ALA A 1 106 ? -5.040 -6.104 10.049 1.00 94.62 106 ALA A N 1
ATOM 880 C CA . ALA A 1 106 ? -4.613 -6.156 8.654 1.00 94.62 106 ALA A CA 1
ATOM 881 C C . ALA A 1 106 ? -4.261 -7.584 8.211 1.00 94.62 106 ALA A C 1
ATOM 883 O O . ALA A 1 106 ? -3.954 -8.441 9.033 1.00 94.62 106 ALA A O 1
ATOM 884 N N . ASP A 1 107 ? -4.292 -7.852 6.911 1.00 92.50 107 ASP A N 1
ATOM 885 C CA . ASP A 1 107 ? -3.827 -9.126 6.342 1.00 92.50 107 ASP A CA 1
ATOM 886 C C . ASP A 1 107 ? -2.770 -8.961 5.244 1.00 92.50 107 ASP A C 1
ATOM 888 O O . ASP A 1 107 ? -1.988 -9.875 4.983 1.00 92.50 107 ASP A O 1
ATOM 892 N N . LEU A 1 108 ? -2.740 -7.798 4.596 1.00 90.38 108 LEU A N 1
ATOM 893 C CA . LEU A 1 108 ? -1.859 -7.500 3.481 1.00 90.38 108 LEU A CA 1
ATOM 894 C C . LEU A 1 108 ? -1.437 -6.035 3.540 1.00 90.38 108 LEU A C 1
ATOM 896 O O . LEU A 1 108 ? -2.266 -5.147 3.727 1.00 90.38 108 LEU A O 1
ATOM 900 N N . LYS A 1 109 ? -0.151 -5.786 3.298 1.00 92.69 109 LYS A N 1
ATOM 901 C CA . LYS A 1 109 ? 0.389 -4.455 3.028 1.00 92.69 109 LYS A CA 1
ATOM 902 C C . LYS A 1 109 ? 0.969 -4.418 1.624 1.00 92.69 109 LYS A C 1
ATOM 904 O O . LYS A 1 109 ? 1.681 -5.334 1.219 1.00 92.69 109 LYS A O 1
ATOM 909 N N . ILE A 1 110 ? 0.690 -3.333 0.919 1.00 89.31 110 ILE A N 1
ATOM 910 C CA . ILE A 1 110 ? 1.200 -3.039 -0.411 1.00 89.31 110 ILE A CA 1
ATOM 911 C C . ILE A 1 110 ? 1.969 -1.727 -0.341 1.00 89.31 110 ILE A C 1
ATOM 913 O O . ILE A 1 110 ? 1.461 -0.717 0.143 1.00 89.31 110 ILE A O 1
ATOM 917 N N . GLU A 1 111 ? 3.203 -1.766 -0.823 1.00 90.44 111 GLU A N 1
ATOM 918 C CA . GLU A 1 111 ? 4.029 -0.593 -1.072 1.00 90.44 111 GLU A CA 1
ATOM 919 C C . GLU A 1 111 ? 4.073 -0.373 -2.582 1.00 90.44 111 GLU A C 1
ATOM 921 O O . GLU A 1 111 ? 4.462 -1.264 -3.337 1.00 90.44 111 GLU A O 1
ATOM 926 N N . LEU A 1 112 ? 3.603 0.795 -3.010 1.00 83.69 112 LEU A N 1
ATOM 927 C CA . LEU A 1 112 ? 3.601 1.218 -4.398 1.00 83.69 112 LEU A CA 1
ATOM 928 C C . LEU A 1 112 ? 4.605 2.350 -4.568 1.00 83.69 112 LEU A C 1
ATOM 930 O O . LEU A 1 112 ? 4.509 3.372 -3.885 1.00 83.69 112 LEU A O 1
ATOM 934 N N . ASP A 1 113 ? 5.504 2.168 -5.526 1.00 83.94 113 ASP A N 1
ATOM 935 C CA . ASP A 1 113 ? 6.358 3.224 -6.046 1.00 83.94 113 ASP A CA 1
ATOM 936 C C . ASP A 1 113 ? 5.743 3.726 -7.363 1.00 83.94 113 ASP A C 1
ATOM 938 O O . ASP A 1 113 ? 5.630 2.985 -8.343 1.00 83.94 113 ASP A O 1
ATOM 942 N N . GLU A 1 114 ? 5.300 4.981 -7.383 1.00 75.56 114 GLU A N 1
ATOM 943 C CA . GLU A 1 114 ? 4.727 5.626 -8.558 1.00 75.56 114 GLU A CA 1
ATOM 944 C C . GLU A 1 114 ? 5.796 5.777 -9.640 1.00 75.56 114 GLU A C 1
ATOM 946 O O . GLU A 1 114 ? 6.762 6.532 -9.517 1.00 75.56 114 GLU A O 1
ATOM 951 N N . ALA A 1 115 ? 5.600 5.062 -10.742 1.00 66.31 115 ALA A N 1
ATOM 952 C CA . ALA A 1 115 ? 6.497 5.084 -11.882 1.00 66.31 115 ALA A CA 1
ATOM 953 C C . ALA A 1 115 ? 6.053 6.115 -12.933 1.00 66.31 115 ALA A C 1
ATOM 955 O O . ALA A 1 115 ? 5.970 5.799 -14.121 1.00 66.31 115 ALA A O 1
ATOM 956 N N . GLU A 1 116 ? 5.774 7.351 -12.502 1.00 57.66 116 GLU A N 1
ATOM 957 C CA . GLU A 1 116 ? 5.280 8.436 -13.373 1.00 57.66 116 GLU A CA 1
ATOM 958 C C . GLU A 1 116 ? 6.179 8.647 -14.612 1.00 57.66 116 GLU A C 1
ATOM 960 O O . GLU A 1 116 ? 5.703 8.971 -15.694 1.00 57.66 116 GLU A O 1
ATOM 965 N N . ARG A 1 117 ? 7.481 8.347 -14.489 1.00 54.97 117 ARG A N 1
ATOM 966 C CA . ARG A 1 117 ? 8.500 8.521 -15.539 1.00 54.97 117 ARG A CA 1
ATOM 967 C C . ARG A 1 117 ? 8.633 7.382 -16.555 1.00 54.97 117 ARG A C 1
ATOM 969 O O . ARG A 1 117 ? 9.467 7.492 -17.445 1.00 54.97 117 ARG A O 1
ATOM 976 N N . ILE A 1 118 ? 7.878 6.283 -16.450 1.00 52.16 118 ILE A N 1
ATOM 977 C CA . ILE A 1 118 ? 7.966 5.197 -17.455 1.00 52.16 118 ILE A CA 1
ATOM 978 C C . ILE A 1 118 ? 7.308 5.606 -18.783 1.00 52.16 118 ILE A C 1
ATOM 980 O O . ILE A 1 118 ? 7.697 5.098 -19.834 1.00 52.16 118 ILE A O 1
ATOM 984 N N . HIS A 1 119 ? 6.344 6.531 -18.750 1.00 51.28 119 HIS A N 1
ATOM 985 C CA . HIS A 1 119 ? 5.676 7.052 -19.949 1.00 51.28 119 HIS A CA 1
ATOM 986 C C . HIS A 1 119 ? 5.989 8.525 -20.239 1.00 51.28 119 HIS A C 1
ATOM 988 O O . HIS A 1 119 ? 5.477 9.091 -21.202 1.00 51.28 119 HIS A O 1
ATOM 994 N N . ASP A 1 120 ? 6.829 9.138 -19.411 1.00 49.03 120 ASP A N 1
ATOM 995 C CA . ASP A 1 120 ? 7.233 10.523 -19.572 1.00 49.03 120 ASP A CA 1
ATOM 996 C C . ASP A 1 120 ? 8.485 10.554 -20.462 1.00 49.03 120 ASP A C 1
ATOM 998 O O . ASP A 1 120 ? 9.619 10.486 -19.991 1.00 49.03 120 ASP A O 1
ATOM 1002 N N . ASP A 1 121 ? 8.278 10.654 -21.779 1.00 51.03 121 ASP A N 1
ATOM 1003 C CA . ASP A 1 121 ? 9.311 10.943 -22.795 1.00 51.03 121 ASP A CA 1
ATOM 1004 C C . ASP A 1 121 ? 9.861 12.386 -22.664 1.00 51.03 121 ASP A C 1
ATOM 1006 O O . ASP A 1 121 ? 10.357 12.998 -23.613 1.00 51.03 121 ASP A O 1
ATOM 1010 N N . CYS A 1 122 ? 9.761 12.978 -21.477 1.00 53.16 122 CYS A N 1
ATOM 1011 C CA . CYS A 1 122 ? 10.263 14.303 -21.189 1.00 53.16 122 CYS A CA 1
ATOM 1012 C C . CYS A 1 122 ? 11.691 14.159 -20.651 1.00 53.16 122 CYS A C 1
ATOM 1014 O O . CYS A 1 122 ? 11.877 13.687 -19.524 1.00 53.16 122 CYS A O 1
ATOM 1016 N N . PRO A 1 123 ? 12.739 14.575 -21.394 1.00 52.59 123 PRO A N 1
ATOM 1017 C CA . PRO A 1 123 ? 14.040 14.752 -20.771 1.00 52.59 123 PRO A CA 1
ATOM 1018 C C . PRO A 1 123 ? 13.845 15.693 -19.584 1.00 52.59 123 PRO A C 1
ATOM 1020 O O . PRO A 1 123 ? 13.211 16.742 -19.729 1.00 52.59 123 PRO A O 1
ATOM 1023 N N . ILE A 1 124 ? 14.375 15.323 -18.413 1.00 52.09 124 ILE A N 1
ATOM 1024 C CA . ILE A 1 124 ? 14.432 16.239 -17.272 1.00 52.09 124 ILE A CA 1
ATOM 1025 C C . ILE A 1 124 ? 15.053 17.519 -17.834 1.00 52.09 124 ILE A C 1
ATOM 1027 O O . ILE A 1 124 ? 16.198 17.475 -18.295 1.00 52.09 124 ILE A O 1
ATOM 1031 N N . ARG A 1 125 ? 14.300 18.629 -17.886 1.00 50.91 125 ARG A N 1
ATOM 1032 C CA . ARG A 1 125 ? 14.837 19.934 -18.296 1.00 50.91 125 ARG A CA 1
ATOM 1033 C C . ARG A 1 125 ? 15.773 20.396 -17.178 1.00 50.91 125 ARG A C 1
ATOM 1035 O O . ARG A 1 125 ? 15.423 21.221 -16.347 1.00 50.91 125 ARG A O 1
ATOM 1042 N N . TYR A 1 126 ? 16.935 19.758 -17.103 1.00 55.16 126 TYR A N 1
ATOM 1043 C CA . TYR A 1 126 ? 18.007 20.068 -16.183 1.00 55.16 126 TYR A CA 1
ATOM 1044 C C . TYR A 1 126 ? 18.803 21.209 -16.802 1.00 55.16 126 TYR A C 1
ATOM 1046 O O . TYR A 1 126 ? 19.587 21.007 -17.730 1.00 55.16 126 TYR A O 1
ATOM 1054 N N . ASP A 1 127 ? 18.542 22.415 -16.314 1.00 59.38 127 ASP A N 1
ATOM 1055 C CA . ASP A 1 127 ? 19.373 23.579 -16.577 1.00 59.38 127 ASP A CA 1
ATOM 1056 C C . ASP A 1 127 ? 20.392 23.691 -15.437 1.00 59.38 127 ASP A C 1
ATOM 1058 O O . ASP A 1 127 ? 20.024 23.812 -14.268 1.00 59.38 127 ASP A O 1
ATOM 1062 N N . ASP A 1 128 ? 21.682 23.610 -15.764 1.00 63.75 128 ASP A N 1
ATOM 1063 C CA . ASP A 1 128 ? 22.764 23.752 -14.788 1.00 63.75 128 ASP A CA 1
ATOM 1064 C C . ASP A 1 128 ? 23.019 25.218 -14.390 1.00 63.75 128 ASP A C 1
ATOM 1066 O O . ASP A 1 128 ? 23.945 25.505 -13.625 1.00 63.75 128 ASP A O 1
ATOM 1070 N N . GLY A 1 129 ? 22.202 26.148 -14.900 1.00 62.41 129 GLY A N 1
ATOM 1071 C CA . GLY A 1 129 ? 22.220 27.565 -14.559 1.00 62.41 129 GLY A CA 1
ATOM 1072 C C . GLY A 1 129 ? 23.454 28.298 -15.077 1.00 62.41 129 GLY A C 1
ATOM 1073 O O . GLY A 1 129 ? 23.722 29.424 -14.655 1.00 62.41 129 GLY A O 1
ATOM 1074 N N . LYS A 1 130 ? 24.238 27.691 -15.982 1.00 70.50 130 LYS A N 1
ATOM 1075 C CA . LYS A 1 130 ? 25.426 28.339 -16.559 1.00 70.50 130 LYS A CA 1
ATOM 1076 C C . LYS A 1 130 ? 25.081 29.483 -17.506 1.00 70.50 130 LYS A C 1
ATOM 1078 O O . LYS A 1 130 ? 25.939 30.338 -17.730 1.00 70.50 130 LYS A O 1
ATOM 1083 N N . ASN A 1 131 ? 23.869 29.509 -18.063 1.00 69.69 131 ASN A N 1
ATOM 1084 C CA . ASN A 1 131 ? 23.435 30.552 -18.984 1.00 69.69 131 ASN A CA 1
ATOM 1085 C C . ASN A 1 131 ? 22.293 31.405 -18.395 1.00 69.69 131 ASN A C 1
ATOM 1087 O O . ASN A 1 131 ? 21.128 31.033 -18.506 1.00 69.69 131 ASN A O 1
ATOM 1091 N N . PRO A 1 132 ? 22.595 32.586 -17.832 1.00 67.75 132 PRO A N 1
ATOM 1092 C CA . PRO A 1 132 ? 21.604 33.427 -17.156 1.00 67.75 132 PRO A CA 1
ATOM 1093 C C . PRO A 1 132 ? 20.626 34.149 -18.100 1.00 67.75 132 PRO A C 1
ATOM 1095 O O . PRO A 1 132 ? 19.716 34.822 -17.628 1.00 67.75 132 PRO A O 1
ATOM 1098 N N . TRP A 1 133 ? 20.808 34.047 -19.420 1.00 77.00 133 TRP A N 1
ATOM 1099 C CA . TRP A 1 133 ? 19.969 34.732 -20.415 1.00 77.00 133 TRP A CA 1
ATOM 1100 C C . TRP A 1 133 ? 18.940 33.815 -21.079 1.00 77.00 133 TRP A C 1
ATOM 1102 O O . TRP A 1 133 ? 18.214 34.244 -21.976 1.00 77.00 133 TRP A O 1
ATOM 1112 N N . GLN A 1 134 ? 18.899 32.546 -20.681 1.00 68.69 134 GLN A N 1
ATOM 1113 C CA . GLN A 1 134 ? 17.955 31.582 -21.217 1.00 68.69 134 GLN A CA 1
ATOM 1114 C C . GLN A 1 134 ? 16.583 31.797 -20.567 1.00 68.69 134 GLN A C 1
ATOM 1116 O O . GLN A 1 134 ? 16.431 31.696 -19.353 1.00 68.69 134 GLN A O 1
ATOM 1121 N N . ILE A 1 135 ? 15.584 32.138 -21.380 1.00 64.12 135 ILE A N 1
ATOM 1122 C CA . ILE A 1 135 ? 14.203 32.317 -20.922 1.00 64.12 135 ILE A CA 1
ATOM 1123 C C . ILE A 1 135 ? 13.588 30.921 -20.774 1.00 64.12 135 ILE A C 1
ATOM 1125 O O . ILE A 1 135 ? 13.515 30.170 -21.749 1.00 64.12 135 ILE A O 1
ATOM 1129 N N . VAL A 1 136 ? 13.198 30.563 -19.552 1.00 62.66 136 VAL A N 1
ATOM 1130 C CA . VAL A 1 136 ? 12.561 29.285 -19.209 1.00 62.66 136 VAL A CA 1
ATOM 1131 C C . VAL A 1 136 ? 11.128 29.527 -18.749 1.00 62.66 136 VAL A C 1
ATOM 1133 O O . VAL A 1 136 ? 10.888 30.296 -17.820 1.00 62.66 136 VAL A O 1
ATOM 1136 N N . ASP A 1 137 ? 10.192 28.844 -19.403 1.00 54.66 137 ASP A N 1
ATOM 1137 C CA . ASP A 1 137 ? 8.772 28.855 -19.066 1.00 54.66 137 ASP A CA 1
ATOM 1138 C C . ASP A 1 137 ? 8.517 27.835 -17.937 1.00 54.66 137 ASP A C 1
ATOM 1140 O O . ASP A 1 137 ? 8.388 26.640 -18.184 1.00 54.66 137 ASP A O 1
ATOM 1144 N N . GLU A 1 138 ? 8.489 28.344 -16.703 1.00 54.88 138 GLU A N 1
ATOM 1145 C CA . GLU A 1 138 ? 7.955 27.740 -15.467 1.00 54.88 138 GLU A CA 1
ATOM 1146 C C . GLU A 1 138 ? 8.761 26.660 -14.686 1.00 54.88 138 GLU A C 1
ATOM 1148 O O . GLU A 1 138 ? 9.298 25.690 -15.209 1.00 54.88 138 GLU A O 1
ATOM 1153 N N . PHE A 1 139 ? 8.793 26.896 -13.360 1.00 50.56 139 PHE A N 1
ATOM 1154 C CA . PHE A 1 139 ? 9.251 26.088 -12.210 1.00 50.56 139 PHE A CA 1
ATOM 1155 C C . PHE A 1 139 ? 10.628 25.395 -12.282 1.00 50.56 139 PHE A C 1
ATOM 1157 O O . PHE A 1 139 ? 10.734 24.183 -12.452 1.00 50.56 139 PHE A O 1
ATOM 1164 N N . LEU A 1 140 ? 11.695 26.146 -11.968 1.00 46.94 140 LEU A N 1
ATOM 1165 C CA . LEU A 1 140 ? 12.972 25.571 -11.523 1.00 46.94 140 LEU A CA 1
ATOM 1166 C C . LEU A 1 140 ? 13.019 25.467 -9.987 1.00 46.94 140 LEU A C 1
ATOM 1168 O O . LEU A 1 140 ? 12.974 26.481 -9.285 1.00 46.94 140 LEU A O 1
ATOM 1172 N N . PHE A 1 141 ? 13.191 24.254 -9.453 1.00 46.12 141 PHE A N 1
ATOM 1173 C CA . PHE A 1 141 ? 13.664 24.067 -8.079 1.00 46.12 141 PHE A CA 1
ATOM 1174 C C . PHE A 1 141 ? 15.174 24.321 -8.040 1.00 46.12 141 PHE A C 1
ATOM 1176 O O . PHE A 1 141 ? 15.975 23.475 -8.436 1.00 46.12 141 PHE A O 1
ATOM 1183 N N . TYR A 1 142 ? 15.576 25.495 -7.556 1.00 47.03 142 TYR A N 1
ATOM 1184 C CA . TYR A 1 142 ? 16.983 25.802 -7.318 1.00 47.03 142 TYR A CA 1
ATOM 1185 C C . TYR A 1 142 ? 17.466 25.079 -6.058 1.00 47.03 142 TYR A C 1
ATOM 1187 O O . TYR A 1 142 ? 17.418 25.619 -4.953 1.00 47.03 142 TYR A O 1
ATOM 1195 N N . TYR A 1 143 ? 17.989 23.865 -6.211 1.00 50.72 143 TYR A N 1
ATOM 1196 C CA . TYR A 1 143 ? 18.866 23.294 -5.194 1.00 50.72 143 TYR A CA 1
ATOM 1197 C C . TYR A 1 143 ? 20.229 23.964 -5.341 1.00 50.72 143 TYR A C 1
ATOM 1199 O O . TYR A 1 143 ? 21.117 23.477 -6.037 1.00 50.72 143 TYR A O 1
ATOM 1207 N N . ALA A 1 144 ? 20.388 25.132 -4.719 1.00 53.12 144 ALA A N 1
ATOM 1208 C CA . ALA A 1 144 ? 21.702 25.735 -4.592 1.00 53.12 144 ALA A CA 1
ATOM 1209 C C . ALA A 1 144 ? 22.576 24.756 -3.800 1.00 53.12 144 ALA A C 1
ATOM 1211 O O . ALA A 1 144 ? 22.394 24.576 -2.595 1.00 53.12 144 ALA A O 1
ATOM 1212 N N . SER A 1 145 ? 23.531 24.105 -4.467 1.00 58.50 145 SER A N 1
ATOM 1213 C CA . SER A 1 145 ? 24.597 23.416 -3.756 1.00 58.50 145 SER A CA 1
ATOM 1214 C C . SER A 1 145 ? 25.304 24.474 -2.916 1.00 58.50 145 SER A C 1
ATOM 1216 O O . SER A 1 145 ? 25.938 25.380 -3.468 1.00 58.50 145 SER A O 1
ATOM 1218 N N . ALA A 1 146 ? 25.169 24.401 -1.594 1.00 60.12 146 ALA A N 1
ATOM 1219 C CA . ALA A 1 146 ? 25.946 25.238 -0.702 1.00 60.12 146 ALA A CA 1
ATOM 1220 C C . ALA A 1 146 ? 27.424 24.910 -0.944 1.00 60.12 146 ALA A C 1
ATOM 1222 O O . ALA A 1 146 ? 27.934 23.885 -0.490 1.00 60.12 146 ALA A O 1
ATOM 1223 N N . ARG A 1 147 ? 28.127 25.764 -1.695 1.00 60.06 147 ARG A N 1
ATOM 1224 C CA . ARG A 1 147 ? 29.586 25.742 -1.686 1.00 60.06 147 ARG A CA 1
ATOM 1225 C C . ARG A 1 147 ? 29.992 26.119 -0.275 1.00 60.06 147 ARG A C 1
ATOM 1227 O O . ARG A 1 147 ? 29.789 27.256 0.145 1.00 60.06 147 ARG A O 1
ATOM 1234 N N . GLN A 1 148 ? 30.553 25.161 0.453 1.00 64.06 148 GLN A N 1
ATOM 1235 C CA . GLN A 1 148 ? 31.285 25.475 1.667 1.00 64.06 148 GLN A CA 1
ATOM 1236 C C . GLN A 1 148 ? 32.387 26.457 1.270 1.00 64.06 148 GLN A C 1
ATOM 1238 O O . GLN A 1 148 ? 33.296 26.119 0.511 1.00 64.06 148 GLN A O 1
ATOM 1243 N N . ILE A 1 149 ? 32.264 27.703 1.723 1.00 63.75 149 ILE A N 1
ATOM 1244 C CA . ILE A 1 149 ? 33.341 28.678 1.623 1.00 63.75 149 ILE A CA 1
ATOM 1245 C C . ILE A 1 149 ? 34.422 28.144 2.558 1.00 63.75 149 ILE A C 1
ATOM 1247 O O . ILE A 1 149 ? 34.326 28.327 3.766 1.00 63.75 149 ILE A O 1
ATOM 1251 N N . MET A 1 150 ? 35.410 27.420 2.028 1.00 67.81 150 MET A N 1
ATOM 1252 C CA . MET A 1 150 ? 36.629 27.148 2.783 1.00 67.81 150 MET A CA 1
ATOM 1253 C C . MET A 1 150 ? 37.373 28.481 2.882 1.00 67.81 150 MET A C 1
ATOM 1255 O O . MET A 1 150 ? 37.852 28.973 1.855 1.00 67.81 150 MET A O 1
ATOM 1259 N N . PRO A 1 151 ? 37.447 29.114 4.066 1.00 65.94 151 PRO A N 1
ATOM 1260 C CA . PRO A 1 151 ? 38.241 30.320 4.209 1.00 65.94 151 PRO A CA 1
ATOM 1261 C C . PRO A 1 151 ? 39.696 29.966 3.895 1.00 65.94 151 PRO A C 1
ATOM 1263 O O . PRO A 1 151 ? 40.245 28.998 4.426 1.00 65.94 151 PRO A O 1
ATOM 1266 N N . SER A 1 152 ? 40.325 30.721 2.997 1.00 75.88 152 SER A N 1
ATOM 1267 C CA . SER A 1 152 ? 41.735 30.504 2.694 1.00 75.88 152 SER A CA 1
ATOM 1268 C C . SER A 1 152 ? 42.571 30.852 3.931 1.00 75.88 152 SER A C 1
ATOM 1270 O O . SER A 1 152 ? 42.366 31.886 4.568 1.00 75.88 152 SER A O 1
ATOM 1272 N N . LEU A 1 153 ? 43.543 29.999 4.274 1.00 75.06 153 LEU A N 1
ATOM 1273 C CA . LEU A 1 153 ? 44.474 30.226 5.395 1.00 75.06 153 LEU A CA 1
ATOM 1274 C C . LEU A 1 153 ? 45.181 31.592 5.308 1.00 75.06 153 LEU A C 1
ATOM 1276 O O . LEU A 1 153 ? 45.508 32.193 6.328 1.00 75.06 153 LEU A O 1
ATOM 1280 N N . PHE A 1 154 ? 45.349 32.115 4.092 1.00 74.62 154 PHE A N 1
ATOM 1281 C CA . PHE A 1 154 ? 45.895 33.445 3.830 1.00 74.62 154 PHE A CA 1
ATOM 1282 C C . PHE A 1 154 ? 45.101 34.577 4.492 1.00 74.62 154 PHE A C 1
ATOM 1284 O O . PHE A 1 154 ? 45.702 35.539 4.964 1.00 74.62 154 PHE A O 1
ATOM 1291 N N . LEU A 1 155 ? 43.773 34.464 4.561 1.00 80.00 155 LEU A N 1
ATOM 1292 C CA . LEU A 1 155 ? 42.911 35.501 5.130 1.00 80.00 155 LEU A CA 1
ATOM 1293 C C . LEU A 1 155 ? 43.079 35.582 6.657 1.00 80.00 155 LEU A C 1
ATOM 1295 O O . LEU A 1 155 ? 43.147 36.674 7.216 1.00 80.00 155 LEU A O 1
ATOM 1299 N N . TYR A 1 156 ? 43.263 34.435 7.320 1.00 80.31 156 TYR A N 1
ATOM 1300 C CA . TYR A 1 156 ? 43.592 34.379 8.747 1.00 80.31 156 TYR A CA 1
ATOM 1301 C C . TYR A 1 156 ? 44.983 34.938 9.048 1.00 80.31 156 TYR A C 1
ATOM 1303 O O . TYR A 1 156 ? 45.135 35.720 9.983 1.00 80.31 156 TYR A O 1
ATOM 1311 N N . ILE A 1 157 ? 45.990 34.588 8.241 1.00 82.75 157 ILE A N 1
ATOM 1312 C CA . ILE A 1 157 ? 47.355 35.107 8.412 1.00 82.75 157 ILE A CA 1
ATOM 1313 C C . ILE A 1 157 ? 47.374 36.630 8.228 1.00 82.75 157 ILE A C 1
ATOM 1315 O O . ILE A 1 157 ? 47.986 37.337 9.025 1.00 82.75 157 ILE A O 1
ATOM 1319 N N . PHE A 1 158 ? 46.657 37.150 7.229 1.00 83.81 158 PHE A N 1
ATOM 1320 C CA . PHE A 1 158 ? 46.550 38.588 6.991 1.00 83.81 158 PHE A CA 1
ATOM 1321 C C . PHE A 1 158 ? 45.886 39.332 8.160 1.00 83.81 158 PHE A C 1
ATOM 1323 O O . PHE A 1 158 ? 46.385 40.373 8.584 1.00 83.81 158 PHE A O 1
ATOM 1330 N N . LEU A 1 159 ? 44.807 38.782 8.729 1.00 84.81 159 LEU A N 1
ATOM 1331 C CA . LEU A 1 159 ? 44.143 39.367 9.899 1.00 84.81 159 LEU A CA 1
ATOM 1332 C C . LEU A 1 159 ? 45.027 39.337 11.156 1.00 84.81 159 LEU A C 1
ATOM 1334 O O . LEU A 1 159 ? 45.035 40.310 11.906 1.00 84.81 159 LEU A O 1
ATOM 1338 N N . ILE A 1 160 ? 45.807 38.272 11.365 1.00 85.38 160 ILE A N 1
ATOM 1339 C CA . ILE A 1 160 ? 46.768 38.188 12.479 1.00 85.38 160 ILE A CA 1
ATOM 1340 C C . ILE A 1 160 ? 47.881 39.230 12.322 1.00 85.38 160 ILE A C 1
ATOM 1342 O O . ILE A 1 160 ? 48.239 39.893 13.292 1.00 85.38 160 ILE A O 1
ATOM 1346 N N . ILE A 1 161 ? 48.409 39.411 11.109 1.00 85.50 161 ILE A N 1
ATOM 1347 C CA . ILE A 1 161 ? 49.440 40.423 10.839 1.00 85.50 161 ILE A CA 1
ATOM 1348 C C . ILE A 1 161 ? 48.884 41.831 11.069 1.00 85.50 161 ILE A C 1
ATOM 1350 O O . ILE A 1 161 ? 49.541 42.640 11.714 1.00 85.50 161 ILE A O 1
ATOM 1354 N N . LEU A 1 162 ? 47.669 42.124 10.598 1.00 85.75 162 LEU A N 1
ATOM 1355 C CA . LEU A 1 162 ? 47.015 43.409 10.865 1.00 85.75 162 LEU A CA 1
ATOM 1356 C C . LEU A 1 162 ? 46.821 43.653 12.364 1.00 85.75 162 LEU A C 1
ATOM 1358 O O . LEU A 1 162 ? 47.075 44.760 12.831 1.00 85.75 162 LEU A O 1
ATOM 1362 N N . PHE A 1 163 ? 46.419 42.628 13.118 1.00 82.88 163 PHE A N 1
ATOM 1363 C CA . PHE A 1 163 ? 46.273 42.727 14.568 1.00 82.88 163 PHE A CA 1
ATOM 1364 C C . PHE A 1 163 ? 47.611 43.027 15.264 1.00 82.88 163 PHE A C 1
ATOM 1366 O O . PHE A 1 163 ? 47.649 43.887 16.130 1.00 82.88 163 PHE A O 1
ATOM 1373 N N . LEU A 1 164 ? 48.709 42.396 14.834 1.00 83.25 164 LEU A N 1
ATOM 1374 C CA . LEU A 1 164 ? 50.061 42.645 15.361 1.00 83.25 164 LEU A CA 1
ATOM 1375 C C . LEU A 1 164 ? 50.672 43.994 14.944 1.00 83.25 164 LEU A C 1
ATOM 1377 O O . LEU A 1 164 ? 51.679 44.403 15.508 1.00 83.25 164 LEU A O 1
ATOM 1381 N N . ILE A 1 165 ? 50.135 44.650 13.913 1.00 83.31 165 ILE A N 1
ATOM 1382 C CA . ILE A 1 165 ? 50.607 45.969 13.463 1.00 83.31 165 ILE A CA 1
ATOM 1383 C C . ILE A 1 165 ? 49.851 47.098 14.174 1.00 83.31 165 ILE A C 1
ATOM 1385 O O . ILE A 1 165 ? 50.419 48.166 14.399 1.00 83.31 165 ILE A O 1
ATOM 1389 N N . PHE A 1 166 ? 48.571 46.889 14.494 1.00 73.94 166 PHE A N 1
ATOM 1390 C CA . PHE A 1 166 ? 47.712 47.903 15.115 1.00 73.94 166 PHE A CA 1
ATOM 1391 C C . PHE A 1 166 ? 47.635 47.821 16.649 1.00 73.94 166 PHE A C 1
ATOM 1393 O O . PHE A 1 166 ? 47.091 48.744 17.258 1.00 73.94 166 PHE A O 1
ATOM 1400 N N . PHE A 1 167 ? 48.169 46.761 17.260 1.00 61.22 167 PHE A N 1
ATOM 1401 C CA . PHE A 1 167 ? 48.280 46.560 18.708 1.00 61.22 167 PHE A CA 1
ATOM 1402 C C . PHE A 1 167 ? 49.736 46.297 19.092 1.00 61.22 167 PHE A C 1
ATOM 1404 O O . PHE A 1 167 ? 50.170 46.836 20.134 1.00 61.22 167 PHE A O 1
#